Protein AF-A0A2V8I8N0-F1 (afdb_monomer)

Foldseek 3Di:
DDPDVVVVVVVVVVVVVVVVCVVPQFVQQVPPPLLLVQQLLCCLQVVDGLQDQFFFRFPLSVLSQQQGAHDPVLCVVPVNGHHPVRLVPDPCNVVSVVVQQVDASNDHGDGDDDPSTGRPCSPPDCPVSVVCNVVVNVDRVVGGPD

pLDDT: mean 86.39, std 8.83, range [56.22, 96.88]

Radius of gyration: 17.02 Å; Cα contacts (8 Å, |Δi|>4): 169; chains: 1; bounding box: 36×35×52 Å

Sequence (146 aa):
MLLNPRLVVAWLAFLAAGTFFALMNPLGEGFDEPFHLAYLQYLVQTGNVPLGHSMHVSEQIDFFLHNQPVSWGLRTNFPALLAHEDYWAQPNRDKMDGLSSELRFSGPYVEATSDVSGQYEAHQPPLYYLLTSPAFAVVSRLSSFV

Solvent-accessible surface area (backbone atoms only — not comparable to full-atom values): 8374 Å² total; per-residue (Å²): 133,85,76,57,66,68,57,51,52,51,50,52,52,50,50,51,51,52,52,49,50,66,71,68,44,55,74,43,51,70,47,84,52,61,46,62,53,35,49,37,50,46,31,64,60,69,73,44,80,65,82,50,95,80,43,42,26,33,44,69,56,49,51,41,48,60,61,40,26,33,36,67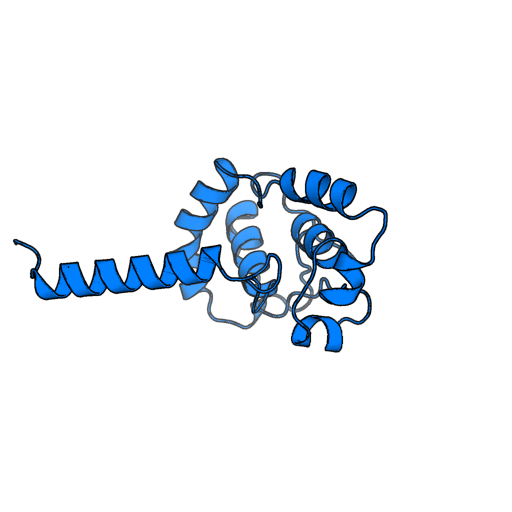,71,57,29,69,78,35,73,84,39,26,34,54,70,60,40,73,67,42,95,60,40,72,62,41,51,52,57,44,40,65,36,65,74,65,58,85,82,47,69,36,88,54,95,79,21,69,35,69,59,42,78,55,80,63,63,65,50,62,72,48,29,63,60,50,57,52,47,30,69,76,39,46,79,96

Secondary structure (DSSP, 8-state):
-PPPHHHHHHHHHHHHHHHHHHHHSPTTTT-S-HHHHHHHHHHHHHSS---STTEE-BHHHHHHHHHSB--HHHHHH-TTSB-HHHHHT-TTHHHHHHHHHT--SSS---B--STT-EE-GGGS-THHHHHHHHHHHHHHHH----

Mean predicted aligned error: 5.84 Å

Structure (mmCIF, N/CA/C/O backbone):
data_AF-A0A2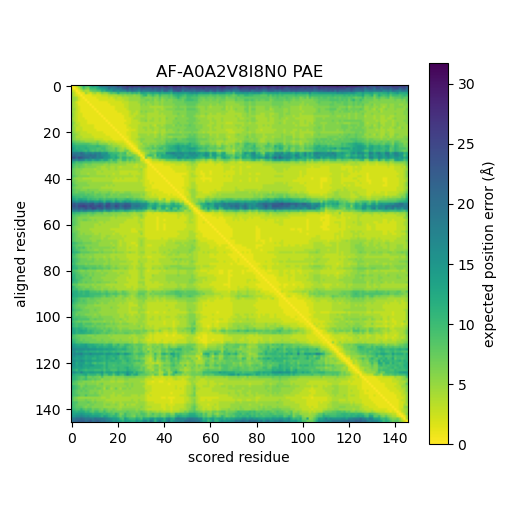V8I8N0-F1
#
_entry.id   A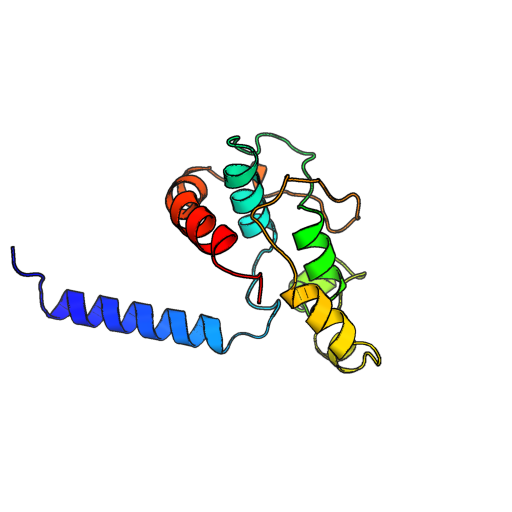F-A0A2V8I8N0-F1
#
loop_
_atom_site.group_PDB
_atom_site.id
_atom_site.type_symbol
_atom_site.label_atom_id
_atom_site.label_alt_id
_atom_site.label_comp_id
_atom_site.label_asym_id
_atom_site.label_entity_id
_atom_site.label_seq_id
_atom_site.pdbx_PDB_ins_code
_atom_site.Cartn_x
_atom_site.Cartn_y
_atom_site.Cartn_z
_atom_site.occupancy
_atom_site.B_iso_or_equiv
_atom_site.auth_seq_id
_atom_site.auth_comp_id
_atom_site.auth_asym_id
_atom_site.auth_atom_id
_atom_site.pdbx_PDB_model_num
ATOM 1 N N . MET A 1 1 ? -17.324 -4.340 33.674 1.00 58.94 1 MET A N 1
ATOM 2 C CA . MET A 1 1 ? -18.499 -4.671 32.837 1.00 58.94 1 MET A CA 1
ATOM 3 C C . MET A 1 1 ? -18.137 -5.881 31.997 1.00 58.94 1 MET A C 1
ATOM 5 O O . MET A 1 1 ? -17.157 -5.804 31.271 1.00 58.94 1 MET A O 1
ATOM 9 N N . LEU A 1 2 ? -18.852 -6.999 32.137 1.00 74.94 2 LEU A N 1
ATOM 10 C CA . LEU A 1 2 ? -18.678 -8.143 31.236 1.00 74.94 2 LEU A CA 1
ATOM 11 C C . LEU A 1 2 ? -19.250 -7.767 29.861 1.00 74.94 2 LEU A C 1
ATOM 13 O O . LEU A 1 2 ? -20.356 -7.230 29.785 1.00 74.94 2 LEU A O 1
ATOM 17 N N . LEU A 1 3 ? -18.482 -7.996 28.794 1.00 81.25 3 LEU A N 1
ATOM 18 C CA . LEU A 1 3 ? -18.921 -7.752 27.41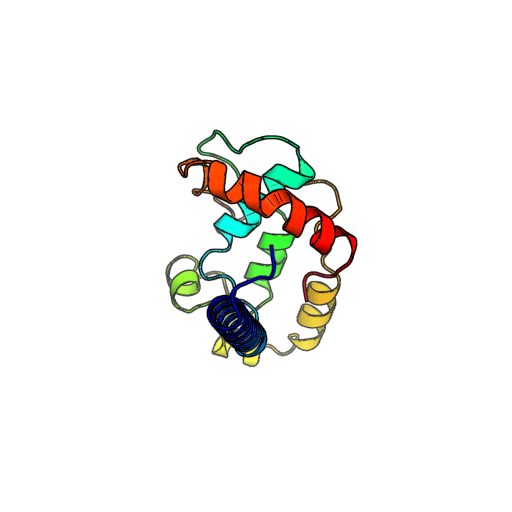8 1.00 81.25 3 LEU A CA 1
ATOM 19 C C . LEU A 1 3 ? -20.134 -8.637 27.097 1.00 81.25 3 LEU A C 1
ATOM 21 O O . LEU A 1 3 ? -20.170 -9.811 27.461 1.00 81.25 3 LEU A O 1
ATOM 25 N N . ASN A 1 4 ? -21.133 -8.076 26.412 1.00 94.25 4 ASN A N 1
ATOM 26 C CA . ASN A 1 4 ? -22.317 -8.825 25.994 1.00 94.25 4 ASN A CA 1
ATOM 27 C C . ASN A 1 4 ? -21.888 -9.979 25.065 1.00 94.25 4 ASN A C 1
ATOM 29 O O . ASN A 1 4 ? -21.285 -9.706 24.023 1.00 94.25 4 ASN A O 1
ATOM 33 N N . PRO A 1 5 ? -22.217 -11.247 25.376 1.00 93.38 5 PRO A N 1
ATOM 34 C CA . PRO A 1 5 ? -21.751 -12.394 24.596 1.00 93.38 5 PRO A CA 1
ATOM 35 C C . PRO A 1 5 ? -22.198 -12.337 23.130 1.00 93.38 5 PRO A C 1
ATOM 37 O O . PRO A 1 5 ? -21.471 -12.788 22.252 1.00 93.38 5 PRO A O 1
ATOM 40 N N . ARG A 1 6 ? -23.348 -11.717 22.832 1.00 95.69 6 ARG A N 1
ATOM 41 C CA . ARG A 1 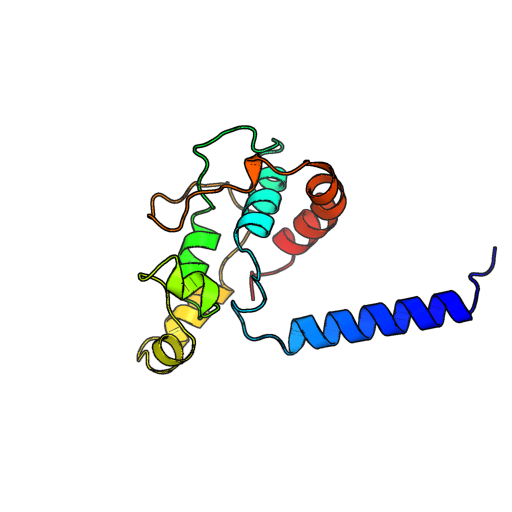6 ? -23.813 -11.524 21.450 1.00 95.69 6 ARG A CA 1
ATOM 42 C C . ARG A 1 6 ? -22.916 -10.563 20.674 1.00 95.69 6 ARG A C 1
ATOM 44 O O . ARG A 1 6 ? -22.627 -10.816 19.511 1.00 95.69 6 ARG A O 1
ATOM 51 N N . LEU A 1 7 ? -22.459 -9.488 21.323 1.00 95.56 7 LEU A N 1
ATOM 52 C CA . LEU A 1 7 ? -21.512 -8.549 20.718 1.00 95.56 7 LEU A CA 1
ATOM 53 C C . LEU A 1 7 ? -20.164 -9.223 20.481 1.00 95.56 7 LEU A C 1
ATOM 55 O O . LEU A 1 7 ? -19.580 -9.030 19.424 1.00 95.56 7 LEU A O 1
ATOM 59 N N . VAL A 1 8 ? -19.696 -10.047 21.423 1.00 95.94 8 VAL A N 1
ATOM 60 C CA . VAL A 1 8 ? -18.454 -10.812 21.243 1.00 95.94 8 VAL A CA 1
ATOM 61 C C . VAL A 1 8 ? -18.561 -11.735 20.030 1.00 95.94 8 VAL A C 1
ATOM 63 O O . VAL A 1 8 ? -17.685 -11.706 19.17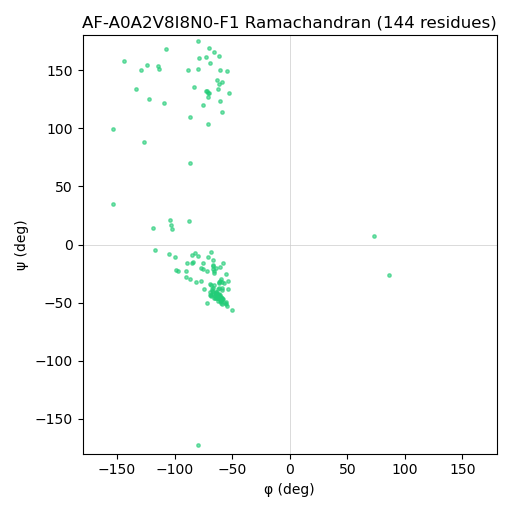4 1.00 95.94 8 VAL A O 1
ATOM 66 N N . VAL A 1 9 ? -19.651 -12.498 19.902 1.00 96.88 9 VAL A N 1
ATOM 67 C CA . VAL A 1 9 ? -19.871 -13.374 18.738 1.00 96.88 9 VAL A CA 1
ATOM 68 C C . VAL A 1 9 ? -19.940 -12.574 17.436 1.00 96.88 9 VAL A C 1
ATOM 70 O O . VAL A 1 9 ? -19.325 -12.978 16.454 1.00 96.88 9 VAL A O 1
ATOM 73 N N . ALA A 1 10 ? -20.632 -11.432 17.424 1.00 96.56 10 ALA A N 1
ATOM 74 C CA . ALA A 1 10 ? -20.705 -10.573 16.244 1.00 96.56 10 ALA A CA 1
ATOM 75 C C . ALA A 1 10 ? -19.320 -10.052 15.823 1.00 96.56 10 ALA A C 1
ATOM 77 O O . ALA A 1 10 ? -18.976 -10.112 14.646 1.00 96.56 10 ALA A O 1
ATOM 78 N N . TRP A 1 11 ? -18.501 -9.608 16.781 1.00 96.44 11 TRP A N 1
ATOM 79 C CA . TRP A 1 11 ? -17.128 -9.173 16.516 1.00 96.44 11 TRP A CA 1
ATOM 80 C C . TRP A 1 11 ? -16.240 -10.308 16.015 1.00 96.44 11 TRP A C 1
ATOM 82 O O . TRP A 1 11 ? -15.494 -10.115 15.060 1.00 96.44 11 TRP A O 1
ATOM 92 N N . LEU A 1 12 ? -16.337 -11.497 16.612 1.00 96.88 12 LEU A N 1
ATOM 93 C CA . LEU A 1 12 ? -15.585 -12.664 16.151 1.00 96.88 12 LEU A CA 1
ATOM 94 C C . LEU A 1 12 ? -15.986 -13.066 14.728 1.00 96.88 12 LEU A C 1
ATOM 96 O O . LEU A 1 12 ? -15.112 -13.346 13.916 1.00 96.88 12 LEU A O 1
ATOM 100 N N . ALA A 1 13 ? -17.282 -13.050 14.408 1.00 96.81 13 ALA A N 1
ATOM 101 C CA . ALA A 1 13 ? -17.767 -13.324 13.058 1.00 96.81 13 ALA A CA 1
ATOM 102 C C . ALA A 1 13 ? -17.277 -12.271 12.051 1.00 96.81 13 ALA A C 1
ATOM 104 O O . ALA A 1 13 ? -16.832 -12.631 10.965 1.00 96.81 13 ALA A O 1
ATOM 105 N N . PHE A 1 14 ? -17.306 -10.987 12.426 1.00 96.00 14 PHE A N 1
ATOM 106 C CA . PHE A 1 14 ? -16.786 -9.894 11.604 1.00 96.00 14 PHE A CA 1
ATOM 107 C C . PHE A 1 14 ? -15.287 -10.054 11.322 1.00 96.00 14 PHE A C 1
ATOM 109 O O . PHE A 1 14 ? -14.874 -9.997 10.167 1.00 96.00 14 PHE A O 1
ATOM 116 N N . LEU A 1 15 ? -14.481 -10.315 12.355 1.00 95.44 15 LEU A N 1
ATOM 117 C CA . LEU A 1 15 ? -13.043 -10.538 12.206 1.00 95.44 15 LEU A CA 1
ATOM 118 C C . LEU A 1 15 ? -12.753 -11.784 11.365 1.00 95.44 15 LEU A C 1
ATOM 120 O O . LEU A 1 15 ? -11.918 -11.721 10.473 1.00 95.44 15 LEU A O 1
ATOM 124 N N . ALA A 1 16 ? -13.471 -12.887 11.593 1.00 96.56 16 ALA A N 1
ATOM 125 C CA . ALA A 1 16 ? -13.304 -14.112 10.814 1.00 96.56 16 ALA A CA 1
ATOM 126 C C . ALA A 1 16 ? -13.622 -13.895 9.328 1.00 96.56 16 ALA A C 1
ATOM 128 O O . ALA A 1 16 ? -12.852 -14.326 8.472 1.00 96.56 16 ALA A O 1
ATOM 129 N N . ALA A 1 17 ? -14.717 -13.196 9.017 1.00 95.00 17 ALA A N 1
ATOM 130 C CA . ALA A 1 17 ? -15.063 -12.842 7.645 1.00 95.00 17 ALA A CA 1
ATOM 131 C C . ALA A 1 17 ? -14.008 -11.915 7.023 1.00 95.00 17 ALA A C 1
ATOM 133 O O . ALA A 1 17 ? -13.543 -12.182 5.920 1.00 95.00 17 ALA A O 1
ATOM 134 N N . GLY A 1 18 ? -13.577 -10.873 7.741 1.00 89.94 18 GLY A N 1
ATOM 135 C CA . GLY A 1 18 ? -12.536 -9.953 7.277 1.00 89.94 18 GLY A CA 1
ATOM 136 C C . GLY A 1 18 ? -11.208 -10.658 6.994 1.00 89.94 18 GLY A C 1
ATOM 137 O O . GLY A 1 18 ? -10.621 -10.457 5.936 1.00 89.94 18 GLY A O 1
ATOM 138 N N . THR A 1 19 ? -10.762 -11.543 7.890 1.00 89.56 19 THR A N 1
ATOM 139 C CA . THR A 1 19 ? -9.565 -12.368 7.677 1.00 89.56 19 THR A CA 1
ATOM 140 C C . THR A 1 19 ? -9.740 -13.319 6.499 1.00 89.56 19 THR A C 1
ATOM 142 O O . THR A 1 19 ? -8.824 -13.454 5.696 1.00 89.56 19 THR A O 1
ATOM 145 N N . PHE A 1 20 ? -10.904 -13.957 6.358 1.00 92.12 20 PHE A N 1
ATOM 146 C CA . PHE A 1 20 ? -11.184 -14.818 5.211 1.00 92.12 20 PHE A CA 1
ATOM 147 C C . PHE A 1 20 ? -11.063 -14.048 3.891 1.00 92.12 20 PHE A C 1
ATOM 149 O O . PHE A 1 20 ? -10.362 -14.506 2.993 1.00 92.12 20 PHE A O 1
ATOM 156 N N . PHE A 1 21 ? -11.666 -12.861 3.790 1.00 87.19 21 PHE A N 1
ATOM 157 C CA . PHE A 1 21 ? -11.538 -12.027 2.594 1.00 87.19 21 PHE A CA 1
ATOM 158 C C . PHE A 1 21 ? -10.098 -11.569 2.360 1.00 87.19 21 PHE A C 1
ATOM 160 O O . PHE A 1 21 ? -9.628 -11.656 1.233 1.00 87.19 21 PHE A O 1
ATOM 167 N N . ALA A 1 22 ? -9.369 -11.169 3.405 1.00 82.81 22 ALA A N 1
ATOM 168 C CA . ALA A 1 22 ? -7.968 -10.768 3.279 1.00 82.81 22 ALA A CA 1
ATOM 169 C C . ALA A 1 22 ? -7.058 -11.902 2.769 1.00 82.81 22 ALA A C 1
ATOM 171 O O . ALA A 1 22 ? -6.090 -11.630 2.070 1.00 82.81 22 ALA A O 1
ATOM 172 N N . LEU A 1 23 ? -7.362 -13.160 3.107 1.00 84.69 23 LEU A N 1
ATOM 173 C CA . LEU A 1 23 ? -6.583 -14.328 2.677 1.00 84.69 23 LEU A CA 1
ATOM 174 C C . LEU A 1 23 ? -7.008 -14.883 1.314 1.00 84.69 23 LEU A C 1
ATOM 176 O O . LEU A 1 23 ? -6.202 -15.515 0.637 1.00 84.69 23 LEU A O 1
ATOM 180 N N . MET A 1 24 ? -8.280 -14.728 0.946 1.00 86.12 24 MET A N 1
ATOM 181 C CA . MET A 1 24 ? -8.816 -15.255 -0.313 1.00 86.12 24 MET A CA 1
ATOM 182 C C . MET A 1 24 ? -8.694 -14.269 -1.468 1.00 86.12 24 MET A C 1
ATOM 184 O O . MET A 1 24 ? -8.737 -14.698 -2.620 1.00 86.12 24 MET A O 1
ATOM 188 N N . ASN A 1 25 ? -8.579 -12.970 -1.185 1.00 82.12 25 ASN A N 1
ATOM 189 C CA . ASN A 1 25 ? -8.419 -11.984 -2.238 1.00 82.12 25 ASN A CA 1
ATOM 190 C C . ASN A 1 25 ? -7.013 -12.109 -2.848 1.00 82.12 25 ASN A C 1
ATOM 192 O O . ASN A 1 25 ? -6.036 -12.091 -2.093 1.00 82.12 25 ASN A O 1
ATOM 196 N N . PRO A 1 26 ? -6.885 -12.251 -4.180 1.00 75.12 26 PRO A N 1
ATOM 197 C CA . PRO A 1 26 ? -5.583 -12.299 -4.824 1.00 75.12 26 PRO A CA 1
ATOM 198 C C . PRO A 1 26 ? -4.720 -11.084 -4.471 1.00 75.12 26 PRO A C 1
ATOM 200 O O . PRO A 1 26 ? -5.220 -9.976 -4.244 1.00 75.12 26 PRO A O 1
ATOM 203 N N . LEU A 1 27 ? -3.403 -11.299 -4.441 1.00 72.25 27 LEU A N 1
ATOM 204 C CA . LEU A 1 27 ? -2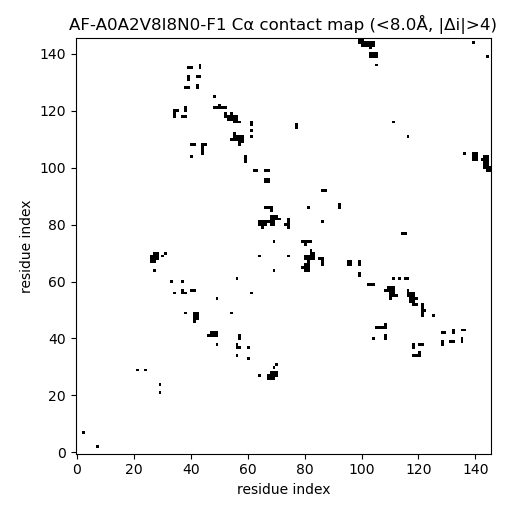.433 -10.218 -4.283 1.00 72.25 27 LEU A CA 1
ATOM 205 C C . LEU A 1 27 ? -2.708 -9.142 -5.340 1.00 72.25 27 LEU A C 1
ATOM 207 O O . LEU A 1 27 ? -2.887 -9.462 -6.507 1.00 72.25 27 LEU A O 1
ATOM 211 N N . GLY A 1 28 ? -2.797 -7.884 -4.907 1.00 70.00 28 GLY A N 1
ATOM 212 C CA . GLY A 1 28 ? -3.093 -6.742 -5.777 1.00 70.00 28 GLY A CA 1
ATOM 213 C C . GLY A 1 28 ? -4.579 -6.445 -6.030 1.00 70.00 28 GLY A C 1
ATOM 214 O O . GLY A 1 28 ? -4.915 -5.275 -6.174 1.00 70.00 28 GLY A O 1
ATOM 215 N N . GLU A 1 29 ? -5.491 -7.422 -5.939 1.00 70.81 29 GLU A N 1
ATOM 216 C CA . GLU A 1 29 ? -6.955 -7.171 -5.872 1.00 70.81 29 GLU A CA 1
ATOM 217 C C . GLU A 1 29 ? -7.380 -6.694 -4.475 1.00 70.81 29 GLU A C 1
ATOM 219 O O . GLU A 1 29 ? -8.439 -6.098 -4.293 1.00 70.81 29 GLU A O 1
ATOM 224 N N . GLY A 1 30 ? -6.552 -6.952 -3.453 1.00 60.50 30 GLY A N 1
ATOM 225 C CA . GLY A 1 30 ? -6.710 -6.390 -2.102 1.00 60.50 30 GLY A CA 1
ATOM 226 C C . GLY A 1 30 ? -6.530 -4.877 -2.044 1.00 60.50 30 GLY A C 1
ATOM 227 O O . GLY A 1 30 ? -7.048 -4.230 -1.134 1.00 60.50 30 GLY A O 1
ATOM 228 N N . PHE A 1 31 ? -5.826 -4.316 -3.027 1.00 63.06 31 PHE A N 1
ATOM 229 C CA . PHE A 1 31 ? -5.706 -2.882 -3.231 1.00 63.06 31 PHE A CA 1
ATOM 230 C C . PHE A 1 31 ? -6.873 -2.403 -4.086 1.00 63.06 31 PHE A C 1
ATOM 232 O O . PHE A 1 31 ? -6.680 -2.018 -5.234 1.00 63.06 31 PHE A O 1
ATOM 239 N N . ASP A 1 32 ? -8.082 -2.407 -3.520 1.00 60.19 32 ASP A N 1
ATOM 240 C CA . ASP A 1 32 ? -9.247 -1.790 -4.179 1.00 60.19 32 ASP A CA 1
ATOM 241 C C . ASP A 1 32 ? -8.944 -0.309 -4.516 1.00 60.19 32 ASP A C 1
ATOM 243 O O . ASP A 1 32 ? -9.420 0.230 -5.510 1.00 60.19 32 ASP A O 1
ATOM 247 N N . GLU A 1 33 ? -8.019 0.314 -3.760 1.00 73.12 33 GLU A N 1
ATOM 248 C CA . GLU A 1 33 ? -7.455 1.632 -4.056 1.00 73.12 33 GLU A CA 1
ATOM 249 C C . GLU A 1 33 ? -6.027 1.799 -3.461 1.00 73.12 33 GLU A C 1
ATOM 251 O O . GLU A 1 33 ? -5.877 2.087 -2.266 1.00 73.12 33 GLU A O 1
ATOM 256 N N . PRO A 1 34 ? -4.931 1.629 -4.239 1.00 81.88 34 PRO A N 1
ATOM 257 C CA . PRO A 1 34 ? -3.548 1.715 -3.723 1.00 81.88 34 PRO A CA 1
ATOM 258 C C . PRO A 1 34 ? -3.208 3.086 -3.117 1.00 81.88 34 PRO A C 1
ATOM 260 O O . PRO A 1 34 ? -2.301 3.224 -2.292 1.00 81.88 34 PRO A O 1
ATOM 263 N N . PHE A 1 35 ? -3.989 4.095 -3.481 1.00 85.44 35 PHE A N 1
ATOM 264 C CA . PHE A 1 35 ? -3.894 5.467 -3.018 1.00 85.44 35 PHE A CA 1
ATOM 265 C C . PHE A 1 35 ? -4.216 5.614 -1.521 1.00 85.44 35 PHE A C 1
ATOM 267 O O . PHE A 1 35 ? -3.527 6.365 -0.827 1.00 85.44 35 PHE A O 1
ATOM 274 N N . HIS A 1 36 ? -5.147 4.832 -0.966 1.00 87.50 36 HIS A N 1
ATOM 275 C CA . HIS A 1 36 ? -5.406 4.824 0.480 1.00 87.50 36 HIS A CA 1
ATOM 276 C C . HIS A 1 36 ? -4.199 4.313 1.281 1.00 87.50 36 HIS A C 1
ATOM 278 O O . HIS A 1 36 ? -3.845 4.868 2.327 1.00 87.50 36 HIS A O 1
ATOM 284 N N . LEU A 1 37 ? -3.537 3.262 0.783 1.00 87.69 37 LEU A N 1
ATOM 285 C CA . LEU A 1 37 ? -2.310 2.756 1.394 1.00 87.69 37 LEU A CA 1
ATOM 286 C C . LEU A 1 37 ? -1.191 3.796 1.296 1.00 87.69 37 LEU A C 1
ATOM 288 O O . LEU A 1 37 ? -0.509 4.052 2.288 1.00 87.69 37 LEU A O 1
ATOM 292 N N . ALA A 1 38 ? -1.015 4.407 0.124 1.00 89.56 38 ALA A N 1
ATOM 293 C CA . ALA A 1 38 ? -0.001 5.432 -0.090 1.00 89.56 38 ALA A CA 1
ATOM 294 C C . ALA A 1 38 ? -0.189 6.627 0.854 1.00 89.56 38 ALA A C 1
ATOM 296 O O . ALA A 1 38 ? 0.792 7.133 1.399 1.00 89.56 38 ALA A O 1
ATOM 297 N N . TYR A 1 39 ? -1.435 7.021 1.132 1.00 90.19 39 TYR A N 1
ATOM 298 C CA . TYR A 1 39 ? -1.739 8.031 2.144 1.00 90.19 39 TYR A CA 1
ATOM 299 C C . TYR A 1 39 ? -1.224 7.598 3.524 1.00 90.19 39 TYR A C 1
ATOM 301 O O . TYR A 1 39 ? -0.518 8.358 4.189 1.00 90.19 39 TYR A O 1
ATOM 309 N N . LEU A 1 40 ? -1.559 6.381 3.973 1.00 90.56 40 LEU A N 1
ATOM 310 C CA . LEU A 1 40 ? -1.113 5.866 5.275 1.00 90.56 40 LEU A CA 1
ATOM 311 C C . LEU A 1 40 ? 0.403 5.792 5.377 1.00 90.56 40 LEU A C 1
ATOM 313 O O . LEU A 1 40 ? 0.968 6.191 6.398 1.00 90.56 40 LEU A O 1
ATOM 317 N N . GLN A 1 41 ? 1.052 5.303 4.323 1.00 91.56 41 GLN A N 1
ATOM 318 C CA . GLN A 1 41 ? 2.500 5.235 4.257 1.00 91.56 41 GLN A CA 1
ATOM 319 C C . GLN A 1 41 ? 3.111 6.631 4.383 1.00 91.56 41 GLN A C 1
ATOM 321 O O . GLN A 1 41 ? 3.980 6.825 5.234 1.00 91.56 41 GLN A O 1
ATOM 326 N N . TYR A 1 42 ? 2.634 7.601 3.597 1.00 91.75 42 TYR A N 1
ATOM 327 C CA . TYR A 1 42 ? 3.097 8.986 3.660 1.00 91.75 42 TYR A CA 1
ATOM 328 C C . TYR A 1 42 ? 2.932 9.555 5.069 1.00 91.75 42 TYR A C 1
ATOM 330 O O . TYR A 1 42 ? 3.894 10.056 5.652 1.00 91.75 42 TYR A O 1
ATOM 338 N N . LEU A 1 43 ? 1.741 9.416 5.653 1.00 91.75 43 LEU A N 1
ATOM 339 C CA . LEU A 1 43 ? 1.430 9.920 6.986 1.00 91.75 43 LEU A CA 1
ATOM 340 C C . LEU A 1 43 ? 2.362 9.340 8.054 1.00 91.75 43 LEU A C 1
ATOM 342 O O . LEU A 1 43 ? 2.898 10.080 8.877 1.00 91.75 43 LEU A O 1
ATOM 346 N N . VAL A 1 44 ? 2.578 8.026 8.041 1.00 92.88 44 VAL A N 1
ATOM 347 C CA . VAL A 1 44 ? 3.394 7.344 9.055 1.00 92.88 44 VAL A CA 1
ATOM 348 C C . VAL A 1 44 ? 4.888 7.599 8.869 1.00 92.88 44 VAL A C 1
ATOM 350 O O . VAL A 1 44 ? 5.598 7.750 9.864 1.00 92.88 44 VAL A O 1
ATOM 353 N N . GLN A 1 45 ? 5.381 7.646 7.631 1.00 92.25 45 GLN A N 1
ATOM 354 C CA . GLN A 1 45 ? 6.811 7.817 7.354 1.00 92.25 45 GLN A CA 1
ATOM 355 C C . GLN A 1 45 ? 7.261 9.281 7.425 1.00 92.25 45 GLN A C 1
ATOM 357 O O . GLN A 1 45 ? 8.391 9.547 7.830 1.00 92.25 45 GLN A O 1
ATOM 362 N N . THR A 1 46 ? 6.397 10.233 7.062 1.00 91.00 46 THR A N 1
ATOM 363 C CA . THR A 1 46 ? 6.733 11.669 7.071 1.00 91.00 46 THR A CA 1
ATOM 364 C C . THR A 1 46 ? 6.233 12.397 8.317 1.00 91.00 46 THR A C 1
ATOM 366 O O . THR A 1 46 ? 6.754 13.460 8.651 1.00 91.00 46 THR A O 1
ATOM 369 N N . GLY A 1 47 ? 5.219 11.857 9.001 1.00 90.62 47 GLY A N 1
ATOM 370 C CA . GLY A 1 47 ? 4.519 12.536 10.093 1.00 90.62 47 GLY A CA 1
ATOM 371 C C . GLY A 1 47 ? 3.585 13.662 9.636 1.00 90.62 47 GLY A C 1
ATOM 372 O O . GLY A 1 47 ? 3.054 14.379 10.483 1.00 90.62 47 GLY A O 1
ATOM 373 N N . ASN A 1 48 ? 3.379 13.833 8.325 1.00 89.31 48 ASN A N 1
ATOM 374 C CA . ASN A 1 48 ? 2.575 14.906 7.747 1.00 89.31 48 ASN A CA 1
ATOM 375 C C . ASN A 1 48 ? 1.328 14.366 7.047 1.00 89.31 48 ASN A C 1
ATOM 377 O O . ASN A 1 48 ? 1.296 13.250 6.541 1.00 89.31 48 ASN A O 1
ATOM 381 N N . VAL A 1 49 ? 0.293 15.198 6.978 1.00 87.75 49 VAL A N 1
ATOM 382 C CA . VAL A 1 49 ? -0.891 14.927 6.160 1.00 87.75 49 VAL A CA 1
ATOM 383 C C . VAL A 1 49 ? -0.604 15.365 4.715 1.00 87.75 49 VAL A C 1
ATOM 385 O O . VAL A 1 49 ? -0.068 16.460 4.531 1.00 87.75 49 VAL A O 1
ATOM 388 N N . PRO A 1 50 ? -0.953 14.567 3.690 1.00 80.31 50 PRO A N 1
ATOM 389 C CA . PRO A 1 50 ? -0.831 14.989 2.301 1.00 80.31 50 PRO A CA 1
ATOM 390 C C . PRO A 1 50 ? -1.887 16.067 1.989 1.00 80.31 50 PRO A C 1
ATOM 392 O O . PRO A 1 50 ? -3.066 15.776 1.848 1.00 80.31 50 PRO A O 1
ATOM 395 N N . LEU A 1 51 ? -1.467 17.336 1.914 1.00 73.31 51 LEU A N 1
ATOM 396 C CA . LEU A 1 51 ? -2.338 18.513 1.736 1.00 73.31 51 LEU A CA 1
ATOM 397 C C . LEU A 1 51 ? -2.349 19.101 0.302 1.00 73.31 51 LEU A C 1
ATOM 399 O O . LEU A 1 51 ? -2.724 20.259 0.127 1.00 73.31 51 LEU A O 1
ATOM 403 N N . GLY A 1 52 ? -1.898 18.374 -0.728 1.00 65.62 52 GLY A N 1
ATOM 404 C CA . GLY A 1 52 ? -1.572 18.963 -2.037 1.00 65.62 52 GLY A CA 1
ATOM 405 C C . GLY A 1 52 ? -1.891 18.105 -3.265 1.00 65.62 52 GLY A C 1
ATOM 406 O O . GLY A 1 52 ? -1.973 16.886 -3.187 1.00 65.62 52 GLY A O 1
ATOM 407 N N . HIS A 1 53 ? -2.030 18.777 -4.414 1.00 59.91 53 HIS A N 1
ATOM 408 C CA . HIS A 1 53 ? -2.478 18.238 -5.710 1.00 59.91 53 HIS A CA 1
ATOM 409 C C . HIS A 1 53 ? -1.358 17.643 -6.593 1.00 59.91 53 HIS A C 1
ATOM 411 O O . HIS A 1 53 ? -1.498 17.571 -7.812 1.00 59.91 53 HIS A O 1
ATOM 417 N N . SER A 1 54 ? -0.208 17.278 -6.031 1.00 63.12 54 SER A N 1
ATOM 418 C CA . SER A 1 54 ? 0.948 16.815 -6.825 1.00 63.12 54 SER A CA 1
ATOM 419 C C . SER A 1 54 ? 1.847 15.881 -6.026 1.00 63.12 54 SER A C 1
ATOM 421 O O . SER A 1 54 ? 3.065 15.949 -6.136 1.00 63.12 54 SER A O 1
ATOM 423 N N . MET A 1 55 ? 1.246 15.074 -5.154 1.00 77.88 55 MET A N 1
ATOM 424 C CA . MET A 1 55 ? 1.981 14.023 -4.465 1.00 77.88 55 MET A CA 1
ATOM 425 C C . MET A 1 55 ? 1.964 12.763 -5.304 1.00 77.88 55 MET A C 1
ATOM 427 O O . MET A 1 55 ? 1.006 12.503 -6.034 1.00 77.88 55 MET A O 1
ATOM 431 N N . HIS A 1 56 ? 3.025 11.988 -5.163 1.00 87.94 56 HIS A N 1
ATOM 432 C CA . HIS A 1 56 ? 3.137 10.692 -5.790 1.00 87.94 56 HIS A CA 1
ATOM 433 C C . HIS A 1 56 ? 3.154 9.587 -4.729 1.00 87.94 56 HIS A C 1
ATOM 435 O O . HIS A 1 56 ? 3.562 9.803 -3.581 1.00 87.94 56 HIS A O 1
ATOM 441 N N . VAL A 1 57 ? 2.677 8.395 -5.088 1.00 89.75 57 VAL A N 1
ATOM 442 C CA . VAL A 1 57 ? 2.848 7.198 -4.258 1.00 89.75 57 VAL A CA 1
ATOM 443 C C . VAL A 1 57 ? 4.336 6.905 -4.089 1.00 89.75 57 VAL A C 1
ATOM 445 O O . VAL A 1 57 ? 5.188 7.410 -4.823 1.00 89.75 57 VAL A O 1
ATOM 448 N N . SER A 1 58 ? 4.663 6.092 -3.095 1.00 92.19 58 SER A N 1
ATOM 449 C CA . SER A 1 58 ? 6.051 5.736 -2.845 1.00 92.19 58 SER A CA 1
ATOM 450 C C . SER A 1 58 ? 6.626 4.846 -3.950 1.00 92.19 58 SER A C 1
ATOM 452 O O . SER A 1 58 ? 5.891 4.096 -4.596 1.00 92.19 58 SER A O 1
ATOM 454 N N . GLU A 1 59 ? 7.950 4.845 -4.107 1.00 93.06 59 GLU A N 1
ATOM 455 C CA . GLU A 1 59 ? 8.648 3.891 -4.981 1.00 93.06 59 GLU A CA 1
ATOM 456 C C . GLU A 1 59 ? 8.297 2.430 -4.652 1.00 93.06 59 GLU A C 1
ATOM 458 O O . GLU A 1 59 ? 8.249 1.595 -5.551 1.00 93.06 59 GLU A O 1
ATOM 463 N N . GLN A 1 60 ? 8.011 2.100 -3.385 1.00 92.00 60 GLN A N 1
ATOM 464 C CA . GLN A 1 60 ? 7.633 0.736 -3.003 1.00 92.00 60 GLN A CA 1
ATOM 465 C C . GLN A 1 60 ? 6.251 0.348 -3.538 1.00 92.00 60 GLN A C 1
ATOM 467 O O . GLN A 1 60 ? 6.078 -0.766 -4.031 1.00 92.00 60 GLN A O 1
ATOM 472 N N . ILE A 1 61 ? 5.272 1.252 -3.441 1.00 90.44 61 ILE A N 1
ATOM 473 C CA . ILE A 1 61 ? 3.926 1.015 -3.979 1.00 90.44 61 ILE A CA 1
ATOM 474 C C . ILE A 1 61 ? 3.983 0.985 -5.500 1.00 90.44 61 ILE A C 1
ATOM 476 O O . ILE A 1 61 ? 3.409 0.087 -6.106 1.00 90.44 61 ILE A O 1
ATOM 480 N N . ASP A 1 62 ? 4.710 1.915 -6.113 1.00 91.94 62 ASP A N 1
ATOM 481 C CA . ASP A 1 62 ? 4.882 1.955 -7.562 1.00 91.94 62 ASP A CA 1
ATOM 482 C C . ASP A 1 62 ? 5.531 0.673 -8.098 1.00 91.94 62 ASP A C 1
ATOM 484 O O . ASP A 1 62 ? 5.025 0.066 -9.045 1.00 91.94 62 ASP A O 1
ATOM 488 N N . PHE A 1 63 ? 6.595 0.203 -7.439 1.00 92.12 63 PHE A N 1
ATOM 489 C CA . PHE A 1 63 ? 7.228 -1.070 -7.762 1.00 92.12 63 PHE A CA 1
ATOM 490 C C . PHE A 1 63 ? 6.237 -2.227 -7.637 1.00 92.12 63 PHE A C 1
ATOM 492 O O . PHE A 1 63 ? 6.160 -3.056 -8.542 1.00 92.12 63 PHE A O 1
ATOM 499 N N . PHE A 1 64 ? 5.465 -2.294 -6.551 1.00 90.62 64 PHE A N 1
ATOM 500 C CA . PHE A 1 64 ? 4.473 -3.351 -6.383 1.00 90.62 64 PHE A CA 1
ATOM 501 C C . PHE A 1 64 ? 3.434 -3.336 -7.510 1.00 90.62 64 PHE A C 1
ATOM 503 O O . PHE A 1 64 ? 3.209 -4.368 -8.138 1.00 90.62 64 PHE A O 1
ATOM 510 N N . LEU A 1 65 ? 2.856 -2.172 -7.818 1.00 90.44 65 LEU A N 1
ATOM 511 C CA . LEU A 1 65 ? 1.823 -2.034 -8.847 1.00 90.44 65 LEU A CA 1
ATOM 512 C C . LEU A 1 65 ? 2.307 -2.492 -10.228 1.00 90.44 65 LEU A C 1
ATOM 514 O O . LEU A 1 65 ? 1.559 -3.144 -10.951 1.00 90.44 65 LEU A O 1
ATOM 518 N N . HIS A 1 66 ? 3.557 -2.196 -10.589 1.00 91.25 66 HIS A N 1
ATOM 519 C CA . HIS A 1 66 ? 4.118 -2.597 -11.883 1.00 91.25 66 HIS A CA 1
ATOM 520 C C . HIS A 1 66 ? 4.489 -4.081 -11.973 1.00 91.25 66 HIS A C 1
ATOM 522 O O . HIS A 1 66 ? 4.629 -4.600 -13.079 1.00 91.25 66 HIS A O 1
ATOM 528 N N . ASN A 1 67 ? 4.687 -4.761 -10.841 1.00 91.56 67 ASN A N 1
ATOM 529 C CA . ASN A 1 67 ? 5.260 -6.110 -10.809 1.00 91.56 67 ASN A CA 1
ATOM 530 C C . ASN A 1 67 ? 4.309 -7.180 -10.260 1.00 91.56 67 ASN A C 1
ATOM 532 O O . ASN A 1 67 ? 4.663 -8.360 -10.269 1.00 91.56 67 ASN A O 1
ATOM 536 N N . GLN A 1 68 ? 3.128 -6.798 -9.778 1.00 90.38 68 GLN A N 1
ATOM 537 C CA . GLN A 1 68 ? 2.111 -7.693 -9.225 1.00 90.38 68 GLN A CA 1
ATOM 538 C C . GLN A 1 68 ? 0.785 -7.512 -9.973 1.00 90.38 68 GLN A C 1
ATOM 540 O O . GLN A 1 68 ? 0.561 -6.456 -10.571 1.00 90.38 68 GLN A O 1
ATOM 545 N N . PRO A 1 69 ? -0.083 -8.539 -10.005 1.00 90.75 69 PRO A N 1
ATOM 546 C CA . PRO A 1 69 ? -1.325 -8.449 -10.754 1.00 90.75 69 PRO A CA 1
ATOM 547 C C . PRO A 1 69 ? -2.269 -7.470 -10.060 1.00 90.75 69 PRO A C 1
ATOM 549 O O . PRO A 1 69 ? -2.501 -7.576 -8.864 1.00 90.75 69 PRO A O 1
ATOM 552 N N . VAL A 1 70 ? -2.834 -6.525 -10.799 1.00 89.69 70 VAL A N 1
ATOM 553 C CA . VAL A 1 70 ? -3.813 -5.566 -10.277 1.00 89.69 70 VAL A CA 1
ATOM 554 C C . VAL A 1 70 ? -5.213 -5.885 -10.785 1.00 89.69 70 VAL A C 1
ATOM 556 O O . VAL A 1 70 ? -5.394 -6.672 -11.722 1.00 89.69 70 VAL A O 1
ATOM 559 N N . SER A 1 71 ? -6.208 -5.235 -10.183 1.00 87.50 71 SER A N 1
ATOM 560 C CA . SER A 1 71 ? -7.585 -5.328 -10.651 1.00 87.50 71 SER A CA 1
ATOM 561 C C . SER A 1 71 ? -7.737 -4.822 -12.083 1.00 87.50 71 SER A C 1
ATOM 563 O O . SER A 1 71 ? -7.054 -3.895 -12.537 1.00 87.50 71 SER A O 1
ATOM 565 N N . TRP A 1 72 ? -8.705 -5.390 -12.799 1.00 87.56 72 TRP A N 1
ATOM 566 C CA . TRP A 1 72 ? -9.069 -4.930 -14.141 1.00 87.56 72 TRP A CA 1
ATOM 567 C C . TRP A 1 72 ? -9.470 -3.450 -14.171 1.00 87.56 72 TRP A C 1
ATOM 569 O O . TRP A 1 72 ? -9.198 -2.754 -15.153 1.00 87.56 72 TRP A O 1
ATOM 579 N N . GLY A 1 73 ? -10.084 -2.949 -13.095 1.00 86.19 73 GLY A N 1
ATOM 580 C CA . GLY A 1 73 ? -10.432 -1.535 -12.955 1.00 86.19 73 GLY A CA 1
ATOM 581 C C . GLY A 1 73 ? -9.191 -0.644 -12.965 1.00 86.19 73 GLY A C 1
ATOM 582 O O . GLY A 1 73 ? -9.114 0.302 -13.752 1.00 86.19 73 GLY A O 1
ATOM 583 N N . LEU A 1 74 ? -8.176 -0.993 -12.168 1.00 86.75 74 LEU A N 1
ATOM 584 C CA . LEU A 1 74 ? -6.924 -0.241 -12.127 1.00 86.75 74 LEU A CA 1
ATOM 585 C C . LEU A 1 74 ? -6.155 -0.361 -13.449 1.00 86.75 74 LEU A C 1
ATOM 587 O O . LEU A 1 74 ? -5.701 0.649 -13.984 1.00 86.75 74 LEU A O 1
ATOM 591 N N . ARG A 1 75 ? -6.094 -1.561 -14.038 1.00 89.25 75 ARG A N 1
ATOM 592 C CA . ARG A 1 75 ? -5.476 -1.806 -15.353 1.00 89.25 75 ARG A CA 1
ATOM 593 C C . ARG A 1 75 ? -6.131 -1.024 -16.496 1.00 89.25 75 ARG A C 1
ATOM 595 O O . ARG A 1 75 ? -5.461 -0.682 -17.475 1.00 89.25 75 ARG A O 1
ATOM 602 N N . THR A 1 76 ? -7.433 -0.764 -16.401 1.00 89.88 76 THR A N 1
ATOM 603 C CA . THR A 1 76 ? -8.168 0.039 -17.390 1.00 89.88 76 THR A CA 1
ATOM 604 C C . THR A 1 76 ? -7.736 1.503 -17.332 1.00 89.88 76 THR A C 1
ATOM 606 O O . THR A 1 76 ? -7.535 2.122 -18.375 1.00 89.88 76 THR A O 1
ATOM 609 N N . ASN A 1 77 ? -7.544 2.038 -16.124 1.00 87.19 77 ASN A N 1
ATOM 610 C CA . ASN A 1 77 ? -7.093 3.415 -15.914 1.00 87.19 77 ASN A CA 1
ATOM 611 C C . ASN A 1 77 ? -5.587 3.588 -16.167 1.00 87.19 77 ASN A C 1
ATOM 613 O O . ASN A 1 77 ? -5.163 4.638 -16.645 1.00 87.19 77 ASN A O 1
ATOM 617 N N . PHE A 1 78 ? -4.790 2.551 -15.895 1.00 89.12 78 PHE A N 1
ATOM 618 C CA . PHE A 1 78 ? -3.333 2.559 -16.021 1.00 89.12 78 PHE A CA 1
ATOM 619 C C . PHE A 1 78 ? -2.852 1.396 -16.900 1.00 89.12 78 PHE A C 1
ATOM 621 O O . PHE A 1 78 ? -2.516 0.321 -16.394 1.00 89.12 78 PHE A O 1
ATOM 628 N N . PRO A 1 79 ? -2.780 1.589 -18.233 1.00 90.38 79 PRO A N 1
ATOM 629 C CA . PRO A 1 79 ? -2.501 0.493 -19.155 1.00 90.38 79 PRO A CA 1
ATOM 630 C C . PRO A 1 79 ? -1.107 -0.133 -19.059 1.00 90.38 79 PRO A C 1
ATOM 632 O O . PRO A 1 79 ? -0.885 -1.192 -19.638 1.00 90.38 79 PRO A O 1
ATOM 635 N N . ALA A 1 80 ? -0.178 0.526 -18.363 1.00 89.38 80 ALA A N 1
ATOM 636 C CA . ALA A 1 80 ? 1.166 0.019 -18.103 1.00 89.38 80 ALA A CA 1
ATOM 637 C C . ALA A 1 80 ? 1.205 -1.079 -17.022 1.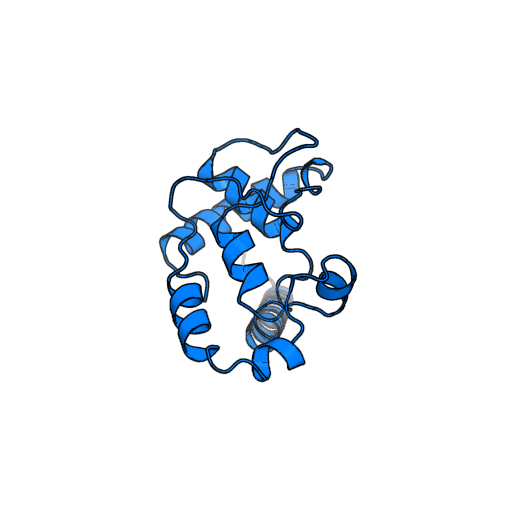00 89.38 80 ALA A C 1
ATOM 639 O O . ALA A 1 80 ? 2.210 -1.777 -16.911 1.00 89.38 80 ALA A O 1
ATOM 640 N N . LEU A 1 81 ? 0.137 -1.226 -16.229 1.00 91.19 81 LEU A N 1
ATOM 641 C CA . LEU A 1 81 ? 0.049 -2.237 -15.177 1.00 91.19 81 LEU A CA 1
ATOM 642 C C . LEU A 1 81 ? -0.317 -3.615 -15.738 1.00 91.19 81 LEU A C 1
ATOM 644 O O . LEU A 1 81 ? -0.610 -3.778 -16.924 1.00 91.19 81 LEU A O 1
ATOM 648 N N . LEU A 1 82 ? -0.321 -4.622 -14.871 1.00 91.56 82 LEU A N 1
ATOM 649 C CA . LEU A 1 82 ? -0.545 -6.013 -15.248 1.00 91.56 82 LEU A CA 1
ATOM 650 C C . LEU A 1 82 ? -1.905 -6.487 -14.749 1.00 91.56 82 LEU A C 1
ATOM 652 O O . LEU A 1 82 ? -2.147 -6.492 -13.546 1.00 91.56 82 LEU A O 1
ATOM 656 N N . ALA A 1 83 ? -2.777 -6.932 -15.654 1.00 90.25 83 ALA A N 1
ATOM 657 C CA . ALA A 1 83 ? -3.912 -7.751 -15.240 1.00 90.25 83 ALA A CA 1
ATOM 658 C C . ALA A 1 83 ? -3.429 -9.143 -14.801 1.00 90.25 83 ALA A C 1
ATOM 660 O O . ALA A 1 83 ? -2.279 -9.532 -15.030 1.00 90.25 83 ALA A O 1
ATOM 661 N N . HIS A 1 84 ? -4.328 -9.917 -14.197 1.00 88.69 84 HIS A N 1
ATOM 662 C CA . HIS A 1 84 ? -4.027 -11.264 -13.720 1.00 88.69 84 HIS A CA 1
ATOM 663 C C . HIS A 1 84 ? -3.444 -12.147 -14.822 1.00 88.69 84 HIS A C 1
ATOM 665 O O . HIS A 1 84 ? -2.373 -12.724 -14.651 1.00 88.69 84 HIS A O 1
ATOM 671 N N . GLU A 1 85 ? -4.115 -12.246 -15.963 1.00 90.19 85 GLU A N 1
ATOM 672 C CA . GLU A 1 85 ? -3.677 -13.084 -17.076 1.00 90.19 85 GLU A CA 1
ATOM 673 C C . GLU A 1 85 ? -2.315 -12.671 -17.650 1.00 90.19 85 GLU A C 1
ATOM 675 O O . GLU A 1 85 ? -1.504 -13.547 -17.954 1.00 90.19 85 GLU A O 1
ATOM 680 N N . ASP A 1 86 ? -2.032 -11.366 -17.721 1.00 91.81 86 ASP A N 1
ATOM 681 C CA . ASP A 1 86 ? -0.745 -10.845 -18.188 1.00 91.81 86 ASP A CA 1
ATOM 682 C C . ASP A 1 86 ? 0.375 -11.232 -17.221 1.00 91.81 86 ASP A C 1
ATOM 684 O O . ASP A 1 86 ? 1.426 -11.716 -17.637 1.00 91.81 86 ASP A O 1
ATOM 688 N N . TYR A 1 87 ? 0.137 -11.056 -15.920 1.00 91.88 87 TYR A N 1
ATOM 689 C CA . TYR A 1 87 ? 1.074 -11.425 -14.863 1.00 91.88 87 TYR A CA 1
ATOM 690 C C . TYR A 1 87 ? 1.344 -12.938 -14.837 1.00 91.88 87 TYR A C 1
ATOM 692 O O . TYR A 1 87 ? 2.503 -13.357 -14.805 1.00 91.88 87 TYR A O 1
ATOM 700 N N . TRP A 1 88 ? 0.305 -13.779 -14.922 1.00 90.31 88 TRP A N 1
ATOM 701 C CA . TRP A 1 88 ? 0.460 -15.241 -14.921 1.00 90.31 88 TRP A CA 1
ATOM 702 C C . TRP A 1 88 ? 1.193 -15.769 -16.158 1.00 90.31 88 TRP A C 1
ATOM 704 O O . TRP A 1 88 ? 1.809 -16.835 -16.086 1.00 90.31 88 TRP A O 1
ATOM 714 N N . ALA A 1 89 ? 1.155 -15.033 -17.270 1.00 93.06 89 ALA A N 1
ATOM 715 C CA . ALA A 1 89 ? 1.885 -15.362 -18.488 1.00 93.06 89 ALA A CA 1
ATOM 716 C C . ALA A 1 89 ? 3.376 -14.964 -18.446 1.00 93.06 89 ALA A C 1
ATOM 718 O O . ALA A 1 89 ? 4.131 -15.365 -19.337 1.00 93.06 89 ALA A O 1
ATOM 719 N N . GLN A 1 90 ? 3.830 -14.196 -17.445 1.00 91.69 90 GLN A N 1
ATOM 720 C CA . GLN A 1 90 ? 5.210 -13.712 -17.411 1.00 91.69 90 GLN A CA 1
ATOM 721 C C . GLN A 1 90 ? 6.230 -14.816 -17.099 1.00 91.69 90 GLN A C 1
ATOM 723 O O . GLN A 1 90 ? 6.105 -15.521 -16.095 1.00 91.69 90 GLN A O 1
ATOM 728 N N . PRO A 1 91 ? 7.325 -14.913 -17.875 1.00 92.81 91 PRO A N 1
ATOM 729 C CA . PRO A 1 91 ? 8.377 -15.898 -17.628 1.00 92.81 91 PRO A CA 1
ATOM 730 C C . PRO A 1 91 ? 9.224 -15.585 -16.383 1.00 92.81 91 PRO A C 1
ATOM 732 O O . PRO A 1 91 ? 9.859 -16.476 -15.829 1.00 92.81 91 PRO A O 1
ATOM 735 N N . ASN A 1 92 ? 9.263 -14.326 -15.941 1.00 92.44 92 ASN A N 1
ATOM 736 C CA . ASN A 1 92 ? 10.050 -13.842 -14.803 1.00 92.44 92 ASN A CA 1
ATOM 737 C C . ASN A 1 92 ? 9.221 -13.626 -13.525 1.00 92.44 92 ASN A C 1
ATOM 739 O O . ASN A 1 92 ? 9.737 -13.008 -12.592 1.00 92.44 92 ASN A O 1
ATOM 743 N N . ARG A 1 93 ? 7.981 -14.132 -13.468 1.00 90.94 93 ARG A N 1
ATOM 744 C CA . ARG A 1 93 ? 7.047 -13.946 -12.346 1.00 90.94 93 ARG A CA 1
ATOM 745 C C . ARG A 1 93 ? 7.678 -14.261 -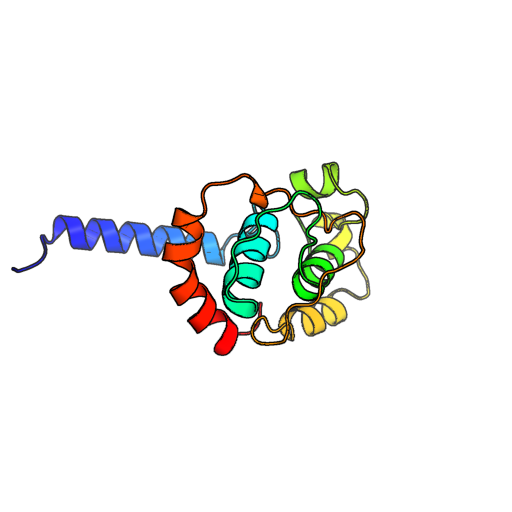10.988 1.00 90.94 93 ARG A C 1
ATOM 747 O O . ARG A 1 93 ? 7.779 -13.377 -10.150 1.00 90.94 93 ARG A O 1
ATOM 754 N N . ASP A 1 94 ? 8.212 -15.471 -10.816 1.00 91.94 94 ASP A N 1
ATOM 755 C CA . ASP A 1 94 ? 8.749 -15.929 -9.523 1.00 91.94 94 ASP A CA 1
ATOM 756 C C . ASP A 1 94 ? 9.882 -15.025 -9.000 1.00 91.94 94 ASP A C 1
ATOM 758 O O . ASP A 1 94 ? 10.039 -14.821 -7.796 1.00 91.94 94 ASP A O 1
ATOM 762 N N . LYS A 1 95 ? 10.668 -14.436 -9.912 1.00 93.00 95 LYS A N 1
ATOM 763 C CA . LYS A 1 95 ? 11.697 -13.456 -9.552 1.00 93.00 95 LYS A CA 1
ATOM 764 C C . LYS A 1 95 ? 11.063 -12.159 -9.041 1.00 93.00 95 LYS A C 1
ATOM 766 O O . LYS A 1 95 ? 11.557 -11.595 -8.069 1.00 93.00 95 LYS A O 1
ATOM 771 N N . MET A 1 96 ? 10.020 -11.666 -9.708 1.00 90.94 96 MET A N 1
ATOM 772 C CA . MET A 1 96 ? 9.328 -10.433 -9.317 1.00 90.94 96 MET A CA 1
ATOM 773 C C . MET A 1 96 ? 8.556 -10.605 -8.005 1.00 90.94 96 MET A C 1
ATOM 775 O O . MET A 1 96 ? 8.549 -9.688 -7.185 1.00 90.94 96 MET A O 1
ATOM 779 N N . ASP A 1 97 ? 8.002 -11.790 -7.755 1.00 89.75 97 ASP A N 1
ATOM 780 C CA . ASP A 1 97 ? 7.345 -12.135 -6.488 1.00 89.75 97 ASP A CA 1
ATOM 781 C C . ASP A 1 97 ? 8.340 -12.131 -5.330 1.00 89.75 97 ASP A C 1
ATOM 783 O O . ASP A 1 97 ? 8.076 -11.546 -4.279 1.00 89.75 97 ASP A O 1
ATOM 787 N N . GLY A 1 98 ? 9.526 -12.713 -5.549 1.00 91.12 98 GLY A N 1
ATOM 788 C CA . GLY A 1 98 ? 10.626 -12.661 -4.589 1.00 91.12 98 GLY A CA 1
ATOM 789 C C . GLY A 1 98 ? 10.983 -11.221 -4.216 1.00 91.12 98 GLY A C 1
ATOM 790 O O . GLY A 1 98 ? 10.961 -10.875 -3.037 1.00 91.12 98 GLY A O 1
ATOM 791 N N . LEU A 1 99 ? 11.206 -10.357 -5.212 1.00 91.94 99 LEU A N 1
ATOM 792 C CA . LEU A 1 99 ? 11.501 -8.936 -4.977 1.00 91.94 99 LEU A CA 1
ATOM 793 C C . LEU A 1 99 ? 10.346 -8.203 -4.273 1.00 91.94 99 LEU A C 1
ATOM 795 O O . LEU A 1 99 ? 10.585 -7.379 -3.393 1.00 91.94 99 LEU A O 1
ATOM 799 N N . SER A 1 100 ? 9.096 -8.522 -4.612 1.00 89.88 100 SER A N 1
ATOM 800 C CA . SER A 1 100 ? 7.916 -7.913 -3.983 1.00 89.88 100 SER A CA 1
ATOM 801 C C . SER A 1 100 ? 7.782 -8.312 -2.508 1.00 89.88 100 SER A C 1
ATOM 803 O O . SER A 1 100 ? 7.461 -7.471 -1.668 1.00 89.88 100 SER A O 1
ATOM 805 N N . SER A 1 101 ? 8.117 -9.557 -2.155 1.00 87.88 101 SER A N 1
ATOM 806 C CA . SER A 1 101 ? 8.160 -10.021 -0.757 1.00 87.88 101 SER A CA 1
ATOM 807 C C . SER A 1 101 ? 9.262 -9.342 0.076 1.00 87.88 101 SER A C 1
ATOM 809 O O . SER A 1 101 ? 9.204 -9.262 1.308 1.00 87.88 101 SER A O 1
ATOM 811 N N . GLU A 1 102 ? 10.275 -8.783 -0.582 1.00 90.31 102 GLU A N 1
ATOM 812 C CA . GLU A 1 102 ? 11.364 -8.055 0.070 1.00 90.31 102 GLU A CA 1
ATOM 813 C C . GLU A 1 102 ? 11.029 -6.579 0.329 1.00 90.31 102 GLU A C 1
ATOM 815 O O . GLU A 1 102 ? 11.738 -5.920 1.093 1.00 90.31 102 GLU A O 1
ATOM 820 N N . LEU A 1 103 ? 9.912 -6.060 -0.197 1.00 89.88 103 LEU A N 1
ATOM 821 C CA . LEU A 1 103 ? 9.486 -4.682 0.054 1.00 89.88 103 LEU A CA 1
ATOM 822 C C . LEU A 1 103 ? 9.273 -4.417 1.550 1.00 89.88 103 LEU A C 1
ATOM 824 O O . LEU A 1 103 ? 8.738 -5.247 2.297 1.00 89.88 103 LEU A O 1
ATOM 828 N N . ARG A 1 104 ? 9.700 -3.232 1.998 1.00 89.38 104 ARG A N 1
ATOM 829 C CA . ARG A 1 104 ? 9.568 -2.759 3.382 1.00 89.38 104 ARG A CA 1
ATOM 830 C C . ARG A 1 104 ? 9.051 -1.327 3.412 1.00 89.38 104 ARG A C 1
ATOM 832 O O . ARG A 1 104 ? 9.581 -0.449 2.739 1.00 89.38 104 ARG A O 1
ATOM 839 N N . PHE A 1 105 ? 8.071 -1.094 4.279 1.00 87.94 105 PHE A N 1
ATOM 840 C CA . PHE A 1 105 ? 7.373 0.186 4.448 1.00 87.94 105 PHE A CA 1
ATOM 841 C C . PHE A 1 105 ? 7.828 0.934 5.710 1.00 87.94 105 PHE A C 1
ATOM 843 O O . PHE A 1 105 ? 7.133 1.803 6.233 1.00 87.94 105 PHE A O 1
ATOM 850 N N . SER A 1 106 ? 9.014 0.603 6.219 1.00 86.56 106 SER A N 1
ATOM 851 C CA . SER A 1 106 ? 9.628 1.220 7.400 1.00 86.56 106 SER A CA 1
ATOM 852 C C . SER A 1 106 ? 10.777 2.183 7.072 1.00 86.56 106 SER A C 1
ATOM 854 O O . SER A 1 106 ? 11.275 2.850 7.977 1.00 86.56 106 SER A O 1
ATOM 856 N N . GLY A 1 107 ? 11.209 2.240 5.807 1.00 86.06 107 GLY A N 1
ATOM 857 C CA . GLY A 1 107 ? 12.301 3.096 5.333 1.00 86.06 107 GLY A CA 1
ATOM 858 C C . GLY A 1 107 ? 11.906 4.563 5.101 1.00 86.06 107 GLY A C 1
ATOM 859 O O . GLY A 1 107 ? 10.795 4.968 5.447 1.00 86.06 107 GLY A O 1
ATOM 860 N N . PRO A 1 108 ? 12.809 5.376 4.518 1.00 87.94 108 PRO A N 1
ATOM 861 C CA . PRO A 1 108 ? 12.471 6.731 4.092 1.00 87.94 108 PRO A CA 1
ATOM 862 C C . PRO A 1 108 ? 11.403 6.707 2.989 1.00 87.94 108 PRO A C 1
ATOM 864 O O . PRO A 1 108 ? 11.437 5.849 2.105 1.00 87.94 108 PRO A O 1
ATOM 867 N N . TYR A 1 109 ? 10.475 7.665 3.040 1.00 90.44 109 TYR A N 1
ATOM 868 C CA . TYR A 1 109 ? 9.487 7.863 1.981 1.00 90.44 109 TYR A CA 1
ATOM 869 C C . TYR A 1 109 ? 10.162 8.536 0.783 1.00 90.44 109 TYR A C 1
ATOM 871 O O . TYR A 1 109 ? 10.687 9.643 0.915 1.00 90.44 109 TYR A O 1
ATOM 879 N N . VAL A 1 110 ? 10.148 7.869 -0.368 1.00 92.25 110 VAL A N 1
ATOM 880 C CA . VAL A 1 110 ? 10.637 8.406 -1.643 1.00 92.25 110 VAL A CA 1
ATOM 881 C C . VAL A 1 110 ? 9.487 8.348 -2.633 1.00 92.25 110 VAL A C 1
ATOM 883 O O . VAL A 1 110 ? 8.881 7.292 -2.807 1.00 92.25 110 VAL A O 1
ATOM 886 N N . GLU A 1 111 ? 9.163 9.492 -3.227 1.00 91.19 111 GLU A N 1
ATOM 887 C CA . GLU A 1 111 ? 8.104 9.618 -4.227 1.00 91.19 111 GLU A CA 1
ATOM 888 C C . GLU A 1 111 ? 8.533 8.999 -5.558 1.00 91.19 111 GLU A C 1
ATOM 890 O O . GLU A 1 111 ? 9.623 9.280 -6.059 1.00 91.19 111 GLU A O 1
ATOM 895 N N . ALA A 1 112 ? 7.661 8.171 -6.132 1.00 91.56 112 ALA A N 1
ATOM 896 C CA . ALA A 1 112 ? 7.830 7.655 -7.481 1.00 91.56 112 ALA A CA 1
ATOM 897 C C . ALA A 1 112 ? 7.567 8.748 -8.531 1.00 91.56 112 ALA A C 1
ATOM 899 O O . ALA A 1 112 ? 6.923 9.759 -8.262 1.00 91.56 112 ALA A O 1
ATOM 900 N N . THR A 1 113 ? 8.046 8.527 -9.755 1.00 86.19 113 THR A N 1
ATOM 901 C CA . THR A 1 113 ? 7.902 9.470 -10.881 1.00 86.19 113 THR A CA 1
ATOM 902 C C . THR A 1 113 ? 7.115 8.888 -12.059 1.00 86.19 113 THR A C 1
ATOM 904 O O . THR A 1 113 ? 7.149 9.439 -13.157 1.00 86.19 113 THR A O 1
ATOM 907 N N . SER A 1 114 ? 6.414 7.769 -11.853 1.00 82.94 114 SER A N 1
ATOM 908 C CA . SER A 1 114 ? 5.642 7.086 -12.897 1.00 82.94 114 SER A CA 1
ATOM 909 C C . SER A 1 114 ? 4.296 7.768 -13.175 1.00 82.94 114 SER A C 1
ATOM 911 O O . SER A 1 114 ? 3.739 8.453 -12.317 1.00 82.94 114 SER A O 1
ATOM 913 N N . ASP A 1 115 ? 3.692 7.498 -14.332 1.00 76.44 115 ASP A N 1
ATOM 914 C CA . ASP A 1 115 ? 2.349 8.003 -14.665 1.00 76.44 115 ASP A CA 1
ATOM 915 C C . ASP A 1 115 ? 1.234 7.400 -13.782 1.00 76.44 115 ASP A C 1
ATOM 917 O O . ASP A 1 115 ? 0.136 7.948 -13.691 1.00 76.44 115 ASP A O 1
ATOM 921 N N . VAL A 1 116 ? 1.512 6.282 -13.105 1.00 75.19 116 VAL A N 1
ATOM 922 C CA . VAL A 1 116 ? 0.582 5.590 -12.193 1.00 75.19 116 VAL A CA 1
ATOM 923 C C . VAL A 1 116 ? 0.620 6.195 -10.788 1.00 75.19 116 VAL A C 1
ATOM 925 O O . VAL A 1 116 ? -0.274 5.983 -9.971 1.00 75.19 116 VAL A O 1
ATOM 928 N N . SER A 1 117 ? 1.654 6.980 -10.495 1.00 76.81 117 SER A N 1
ATOM 929 C CA . SER A 1 117 ? 1.968 7.373 -9.130 1.00 76.81 117 SER A CA 1
ATOM 930 C C . SER A 1 117 ? 1.160 8.558 -8.601 1.00 76.81 117 SER A C 1
ATOM 932 O O . SER A 1 117 ? 1.252 8.834 -7.414 1.00 76.81 117 SER A O 1
ATOM 934 N N . GLY A 1 118 ? 0.349 9.243 -9.411 1.00 79.44 118 GLY A N 1
ATOM 935 C CA . GLY A 1 118 ? -0.407 10.421 -8.968 1.00 79.44 118 GLY A CA 1
ATOM 936 C C . GLY A 1 118 ? -1.359 10.131 -7.798 1.00 79.44 118 GLY A C 1
ATOM 937 O O . GLY A 1 118 ? -2.350 9.425 -7.955 1.00 79.44 118 GLY A O 1
ATOM 938 N N . GLN A 1 119 ? -1.086 10.716 -6.632 1.00 73.69 119 GLN A N 1
ATOM 939 C CA . GLN A 1 119 ? -1.885 10.557 -5.419 1.00 73.69 119 GLN A CA 1
ATOM 940 C C . GLN A 1 119 ? -3.035 11.573 -5.382 1.00 73.69 119 GLN A C 1
ATOM 942 O O . GLN A 1 119 ? -2.806 12.766 -5.169 1.00 73.69 119 GLN A O 1
ATOM 947 N N . TYR A 1 120 ? -4.279 11.114 -5.536 1.00 75.88 120 TYR A N 1
ATOM 948 C CA . TYR A 1 120 ? -5.469 11.977 -5.473 1.00 75.88 120 TYR A CA 1
ATOM 949 C C . TYR A 1 120 ? -6.209 11.932 -4.129 1.00 75.88 120 TYR A C 1
ATOM 951 O O . TYR A 1 120 ? -7.043 12.798 -3.859 1.00 75.88 120 TYR A O 1
ATOM 959 N N . GLU A 1 121 ? -5.870 10.996 -3.239 1.00 79.50 121 GLU A N 1
ATOM 960 C CA . GLU A 1 121 ? -6.533 10.833 -1.935 1.00 79.50 121 GLU A CA 1
ATOM 961 C C . GLU A 1 121 ? -6.265 11.983 -0.950 1.00 79.50 121 GLU A C 1
ATOM 963 O O . GLU A 1 121 ? -6.891 12.070 0.105 1.00 79.50 121 GLU A O 1
ATOM 968 N N . ALA A 1 122 ? -5.386 12.923 -1.310 1.00 75.12 122 ALA A N 1
ATOM 969 C CA . ALA A 1 122 ? -5.141 14.154 -0.558 1.00 75.12 122 ALA A CA 1
ATOM 970 C C . ALA A 1 122 ? -6.404 15.027 -0.375 1.00 75.12 122 ALA A C 1
ATOM 972 O O . ALA A 1 122 ? -6.415 15.927 0.463 1.00 75.12 122 ALA A O 1
ATOM 973 N N . HIS A 1 123 ? -7.472 14.791 -1.151 1.00 76.38 123 HIS A N 1
ATOM 974 C CA . HIS A 1 123 ? -8.755 15.495 -0.999 1.00 76.38 123 HIS A CA 1
ATOM 975 C C . HIS A 1 123 ? -9.666 14.883 0.069 1.00 76.38 123 HIS A C 1
ATOM 977 O O . HIS A 1 123 ? -10.623 15.540 0.486 1.00 76.38 123 HIS A O 1
ATOM 983 N N . GLN A 1 124 ? -9.398 13.654 0.523 1.00 79.25 124 GLN A N 1
ATOM 984 C CA . GLN A 1 124 ? -10.236 12.991 1.519 1.00 79.25 124 GLN A CA 1
ATOM 985 C C . GLN A 1 124 ? -9.940 13.479 2.951 1.00 79.25 124 GLN A C 1
ATOM 987 O O . GLN A 1 124 ? -8.810 13.857 3.273 1.00 79.25 124 GLN A O 1
ATOM 992 N N . PRO A 1 125 ? -10.931 13.448 3.866 1.00 79.50 125 PRO A N 1
ATOM 993 C CA . PRO A 1 125 ? -10.723 13.832 5.259 1.00 79.50 125 PRO A CA 1
ATOM 994 C C . PRO A 1 125 ? -9.697 12.924 5.968 1.00 79.50 125 PRO A C 1
ATOM 996 O O . PRO A 1 125 ? -9.838 11.699 5.945 1.00 79.50 125 PRO A O 1
ATOM 999 N N . PRO A 1 126 ? -8.727 13.484 6.719 1.00 81.62 126 PRO A N 1
ATOM 1000 C CA . PRO A 1 126 ? -7.600 12.726 7.269 1.00 81.62 126 PRO A CA 1
ATOM 1001 C C . PRO A 1 126 ? -7.972 11.769 8.412 1.00 81.62 126 PRO A C 1
ATOM 1003 O O . PRO A 1 126 ? -7.130 10.986 8.848 1.00 81.62 126 PRO A O 1
ATOM 1006 N N . LEU A 1 127 ? -9.192 11.848 8.959 1.00 88.69 127 LEU A N 1
ATOM 1007 C CA . LEU A 1 127 ? -9.545 11.188 10.220 1.00 88.69 127 LEU A CA 1
ATOM 1008 C C . LEU A 1 127 ? -9.409 9.665 10.148 1.00 88.69 127 LEU A C 1
ATOM 1010 O O . LEU A 1 127 ? -8.836 9.071 11.058 1.00 88.69 127 LEU A O 1
ATOM 1014 N N . TYR A 1 128 ? -9.914 9.047 9.078 1.00 88.12 128 TYR A N 1
ATOM 1015 C CA . TYR A 1 128 ? -9.788 7.603 8.876 1.00 88.12 128 TYR A CA 1
ATOM 1016 C C . TYR A 1 128 ? -8.315 7.182 8.927 1.00 88.12 128 TYR A C 1
ATOM 1018 O O . TYR A 1 128 ? -7.941 6.326 9.726 1.00 88.12 128 TYR A O 1
ATOM 1026 N N . TYR A 1 129 ? -7.473 7.886 8.171 1.00 89.62 129 TYR A N 1
ATOM 1027 C CA . TYR A 1 129 ? -6.049 7.602 8.075 1.00 89.62 129 TYR A CA 1
ATOM 1028 C C . TYR A 1 129 ? -5.302 7.792 9.391 1.00 89.62 129 TYR A C 1
ATOM 1030 O O . TYR A 1 129 ? -4.455 6.979 9.754 1.00 89.62 129 TYR A O 1
ATOM 1038 N N . LEU A 1 130 ? -5.633 8.842 10.143 1.00 91.75 130 LEU A N 1
ATOM 1039 C CA . LEU A 1 130 ? -5.049 9.084 11.459 1.00 91.75 130 LEU A CA 1
ATOM 1040 C C . LEU A 1 130 ? -5.386 7.951 12.433 1.00 91.75 130 LEU A C 1
ATOM 1042 O O . LEU A 1 130 ? -4.499 7.491 13.153 1.00 91.75 130 LEU A O 1
ATOM 1046 N N . LEU A 1 131 ? -6.632 7.469 12.429 1.00 93.38 131 LEU A N 1
ATOM 1047 C CA . LEU A 1 131 ? -7.082 6.392 13.314 1.00 93.38 131 LEU A CA 1
ATOM 1048 C C . LEU A 1 131 ? -6.442 5.041 12.974 1.00 93.38 131 LEU A C 1
ATOM 1050 O O . LEU A 1 131 ? -6.150 4.264 13.883 1.00 93.38 131 LEU A O 1
ATOM 1054 N N . THR A 1 132 ? -6.200 4.756 11.694 1.00 90.75 132 THR A N 1
ATOM 1055 C CA . THR A 1 132 ? -5.588 3.492 11.251 1.00 90.75 132 THR A CA 1
ATOM 1056 C C . THR A 1 132 ? -4.058 3.541 11.202 1.00 90.75 132 THR A C 1
ATOM 1058 O O . THR A 1 132 ? -3.415 2.488 11.196 1.00 90.75 132 THR A O 1
ATOM 1061 N N . SER A 1 133 ? -3.452 4.733 11.230 1.00 92.56 133 SER A N 1
ATOM 1062 C CA . SER A 1 133 ? -1.994 4.919 11.179 1.00 92.56 133 SER A CA 1
ATOM 1063 C C . SER A 1 133 ? -1.199 4.128 12.231 1.00 92.56 133 SER A C 1
ATOM 1065 O O . SER A 1 133 ? -0.155 3.584 11.862 1.00 92.56 133 SER A O 1
ATOM 1067 N N . PRO A 1 134 ? -1.647 3.952 13.497 1.00 93.81 134 PRO A N 1
ATOM 1068 C CA . PRO A 1 134 ? -0.870 3.191 14.475 1.00 93.81 134 PRO A CA 1
ATOM 1069 C C . PRO A 1 134 ? -0.788 1.706 14.116 1.00 93.81 134 PRO A C 1
ATOM 1071 O O . PRO A 1 134 ? 0.264 1.092 14.282 1.00 93.81 134 PRO A O 1
ATOM 1074 N N . ALA A 1 135 ? -1.876 1.135 13.589 1.00 91.19 135 ALA A N 1
ATOM 1075 C CA . ALA A 1 135 ? -1.889 -0.251 13.134 1.00 91.19 135 ALA A CA 1
ATOM 1076 C C . ALA A 1 135 ? -0.920 -0.437 11.960 1.00 91.19 135 ALA A C 1
ATOM 1078 O O . ALA A 1 135 ? -0.082 -1.338 11.998 1.00 91.19 135 ALA A O 1
ATOM 1079 N N . PHE A 1 136 ? -0.962 0.468 10.975 1.00 91.12 136 PHE A N 1
ATOM 1080 C CA . PHE A 1 136 ? -0.019 0.454 9.856 1.00 91.12 136 PHE A CA 1
ATOM 1081 C C . PHE A 1 136 ? 1.436 0.578 10.331 1.00 91.12 136 PHE A C 1
ATOM 1083 O O . PHE A 1 136 ? 2.277 -0.209 9.912 1.00 91.12 136 PHE A O 1
ATOM 1090 N N . ALA A 1 137 ? 1.734 1.504 11.247 1.00 92.19 137 ALA A N 1
ATOM 1091 C CA . ALA A 1 137 ? 3.086 1.727 11.765 1.00 92.19 137 ALA A CA 1
ATOM 1092 C C . ALA A 1 137 ? 3.674 0.510 12.496 1.00 92.19 137 ALA A C 1
ATOM 1094 O O . ALA A 1 137 ? 4.886 0.295 12.469 1.00 92.19 137 ALA A O 1
ATOM 1095 N N . VAL A 1 138 ? 2.833 -0.272 13.175 1.00 92.06 138 VAL A N 1
ATOM 1096 C CA . VAL A 1 138 ? 3.255 -1.523 13.814 1.00 92.06 138 VAL A CA 1
ATOM 1097 C C . VAL A 1 138 ? 3.524 -2.587 12.753 1.00 92.06 138 VAL A C 1
ATOM 1099 O O . VAL A 1 138 ? 4.601 -3.179 12.749 1.00 92.06 138 VAL A O 1
ATOM 1102 N N . VAL A 1 139 ? 2.586 -2.802 11.828 1.00 89.06 139 VAL A N 1
ATOM 1103 C CA . VAL A 1 139 ? 2.705 -3.842 10.794 1.00 89.06 139 VAL A CA 1
ATOM 1104 C C . VAL A 1 139 ? 3.887 -3.575 9.861 1.00 89.06 139 VAL A C 1
ATOM 1106 O O . VAL A 1 139 ? 4.687 -4.475 9.629 1.00 89.06 139 VAL A O 1
ATOM 1109 N N . SER A 1 140 ? 4.075 -2.336 9.400 1.00 88.62 140 SER A N 1
ATOM 1110 C CA . SER A 1 140 ? 5.137 -1.973 8.448 1.00 88.62 140 SER A CA 1
ATOM 1111 C C . SER A 1 140 ? 6.558 -2.166 8.985 1.00 88.62 140 SER A C 1
ATOM 1113 O O . SER A 1 140 ? 7.509 -2.262 8.207 1.00 88.62 140 SER A O 1
ATOM 1115 N N . ARG A 1 141 ? 6.719 -2.221 10.312 1.00 88.56 141 ARG A N 1
ATOM 1116 C CA . ARG A 1 141 ? 7.997 -2.498 10.988 1.00 88.56 141 ARG A CA 1
ATOM 1117 C C . ARG A 1 141 ? 8.233 -3.981 11.234 1.00 88.56 141 ARG A C 1
ATOM 1119 O O . ARG A 1 141 ? 9.385 -4.386 11.355 1.00 88.56 141 ARG A O 1
ATOM 1126 N N . LEU A 1 142 ? 7.161 -4.756 11.371 1.00 86.56 142 LEU A N 1
ATOM 1127 C CA . LEU A 1 142 ? 7.222 -6.169 11.741 1.00 86.56 142 LEU A CA 1
ATOM 1128 C C . LEU A 1 142 ? 7.148 -7.100 10.529 1.00 86.56 142 LEU A C 1
ATOM 1130 O O . LEU A 1 142 ? 7.635 -8.226 10.618 1.00 86.56 142 LEU A O 1
ATOM 1134 N N . SER A 1 143 ? 6.585 -6.629 9.416 1.00 80.25 143 SER A N 1
ATOM 1135 C CA . SER A 1 143 ? 6.269 -7.457 8.256 1.00 80.25 143 SER A CA 1
ATOM 1136 C C . SER A 1 143 ? 6.804 -6.881 6.945 1.00 80.25 143 SER A C 1
ATOM 1138 O O . SER A 1 143 ? 6.930 -5.667 6.761 1.00 80.25 143 SER A O 1
ATOM 1140 N N . SER A 1 144 ? 7.109 -7.794 6.025 1.00 74.62 144 SER A N 1
ATOM 1141 C CA . SER A 1 144 ? 7.157 -7.546 4.586 1.00 74.62 144 SER A CA 1
ATOM 1142 C C . SER A 1 144 ? 5.773 -7.212 4.035 1.00 74.62 144 SER A C 1
ATOM 1144 O O . SER A 1 144 ? 4.760 -7.437 4.691 1.00 74.62 144 SER A O 1
ATOM 1146 N N . PHE A 1 145 ? 5.740 -6.678 2.816 1.00 64.50 145 PHE A N 1
ATOM 1147 C CA . PHE A 1 145 ? 4.499 -6.374 2.100 1.00 64.50 145 PHE A CA 1
ATOM 1148 C C . PHE A 1 145 ? 3.668 -7.600 1.696 1.00 64.50 145 PHE A C 1
ATOM 1150 O O . PHE A 1 145 ? 2.484 -7.464 1.402 1.00 64.50 145 PHE A O 1
ATOM 1157 N N . VAL A 1 146 ? 4.298 -8.776 1.687 1.00 56.22 146 VAL A N 1
ATOM 1158 C CA . VAL A 1 146 ? 3.698 -10.084 1.402 1.00 56.22 146 VAL A CA 1
ATOM 1159 C C . VAL A 1 146 ? 3.863 -10.969 2.627 1.00 56.22 146 VAL A C 1
ATOM 1161 O O . VAL A 1 146 ? 4.964 -10.900 3.235 1.00 56.22 146 VAL A O 1
#